Protein AF-A0A7L8S733-F1 (afdb_monomer_lite)

Secondary structure (DSSP, 8-state):
--SS----SSHHHHHHHHHHHHTHHHHHHH-TT---EEEE--GGGHHHHHHHHHHHH-TTS----EEEGGGTEEEE-

Structure (mmCIF, N/CA/C/O backbone):
data_AF-A0A7L8S733-F1
#
_entry.id   AF-A0A7L8S733-F1
#
loop_
_atom_site.group_PDB
_atom_site.id
_atom_site.type_symbol
_atom_site.label_atom_id
_atom_site.label_alt_id
_atom_site.label_comp_id
_atom_site.label_asym_id
_atom_site.label_entity_id
_atom_site.label_seq_id
_atom_site.pdbx_PDB_ins_code
_atom_site.Cartn_x
_atom_site.Cartn_y
_atom_site.Cartn_z
_atom_site.occupancy
_atom_site.B_iso_or_equiv
_atom_site.auth_seq_id
_atom_site.auth_comp_id
_atom_site.auth_asym_id
_atom_site.auth_atom_id
_atom_site.pdbx_PDB_model_num
ATOM 1 N N . MET A 1 1 ? -16.517 16.512 -3.148 1.00 51.22 1 MET A N 1
ATOM 2 C CA . MET A 1 1 ? -16.502 15.434 -2.134 1.00 51.22 1 MET A CA 1
ATOM 3 C C . MET A 1 1 ? -15.702 14.278 -2.690 1.00 51.22 1 MET A C 1
ATOM 5 O O . MET A 1 1 ? -15.844 14.002 -3.872 1.00 51.22 1 MET A O 1
ATOM 9 N N . ILE A 1 2 ? -14.877 13.632 -1.872 1.00 51.88 2 ILE A N 1
ATOM 10 C CA . ILE A 1 2 ? -14.277 12.345 -2.233 1.00 51.88 2 ILE A CA 1
ATOM 11 C C . ILE A 1 2 ? -15.217 11.276 -1.673 1.00 51.88 2 ILE A C 1
ATOM 13 O O . ILE A 1 2 ? -15.395 11.238 -0.459 1.00 51.88 2 ILE A O 1
ATOM 17 N N . LEU A 1 3 ? -15.873 10.491 -2.534 1.00 75.25 3 LEU A N 1
ATOM 18 C CA . LEU A 1 3 ? -16.813 9.448 -2.095 1.00 75.25 3 LEU A CA 1
ATOM 19 C C . LEU A 1 3 ? -16.106 8.159 -1.655 1.00 75.25 3 LEU A C 1
ATOM 21 O O . LEU A 1 3 ? -16.641 7.426 -0.832 1.00 75.25 3 LEU A O 1
ATOM 25 N N . ASP A 1 4 ? -14.892 7.915 -2.142 1.00 83.06 4 ASP A N 1
ATOM 26 C CA . ASP A 1 4 ? -14.199 6.631 -1.981 1.00 83.06 4 ASP A CA 1
ATOM 27 C C . ASP A 1 4 ? -13.279 6.590 -0.750 1.00 83.06 4 ASP A C 1
ATOM 29 O O . ASP A 1 4 ? -12.185 6.028 -0.784 1.00 83.06 4 ASP A O 1
ATOM 33 N N . ARG A 1 5 ? -13.676 7.254 0.344 1.00 82.06 5 ARG A N 1
ATOM 34 C CA . ARG A 1 5 ? -12.899 7.296 1.592 1.00 82.06 5 ARG A CA 1
ATOM 35 C C . ARG A 1 5 ? -13.778 6.989 2.790 1.00 82.06 5 ARG A C 1
ATOM 37 O O . ARG A 1 5 ? -14.883 7.510 2.907 1.00 82.06 5 ARG A O 1
ATOM 44 N N . VAL A 1 6 ? -13.231 6.208 3.716 1.00 89.25 6 VAL A N 1
ATOM 45 C CA . VAL A 1 6 ? -13.846 5.934 5.015 1.00 89.25 6 VAL A CA 1
ATOM 46 C C . VAL A 1 6 ? -12.988 6.575 6.102 1.00 89.25 6 VAL A C 1
ATOM 48 O O . VAL A 1 6 ? -11.765 6.459 6.084 1.00 89.25 6 VAL A O 1
ATOM 51 N N . VAL A 1 7 ? -13.633 7.277 7.034 1.00 91.88 7 VAL A N 1
ATOM 52 C CA . VAL A 1 7 ? -12.993 7.881 8.210 1.00 91.88 7 VAL A CA 1
ATOM 53 C C . VAL A 1 7 ? -13.566 7.212 9.448 1.00 91.88 7 VAL A C 1
ATOM 55 O O . VAL A 1 7 ? -14.788 7.111 9.576 1.00 91.88 7 VAL A O 1
ATOM 58 N N . ALA A 1 8 ? -12.694 6.759 10.349 1.00 95.62 8 ALA A N 1
ATOM 59 C CA . ALA A 1 8 ? -13.118 6.122 11.586 1.00 95.62 8 ALA A CA 1
ATOM 60 C C . ALA A 1 8 ? -13.941 7.099 12.443 1.00 95.62 8 ALA A C 1
ATOM 62 O O . ALA A 1 8 ? -13.578 8.263 12.596 1.00 95.62 8 ALA A O 1
ATOM 63 N N . GLN A 1 9 ? -15.049 6.614 12.994 1.00 96.50 9 GLN A N 1
ATOM 64 C CA . GLN A 1 9 ? -15.971 7.342 13.868 1.00 96.50 9 GLN A CA 1
ATOM 65 C C . GLN A 1 9 ? -15.808 6.935 15.343 1.00 96.50 9 GLN A C 1
ATOM 67 O O . GLN A 1 9 ? -16.495 7.464 16.214 1.00 96.50 9 GLN A O 1
ATOM 72 N N . SER A 1 10 ? -14.918 5.983 15.635 1.00 97.25 10 SER A N 1
ATO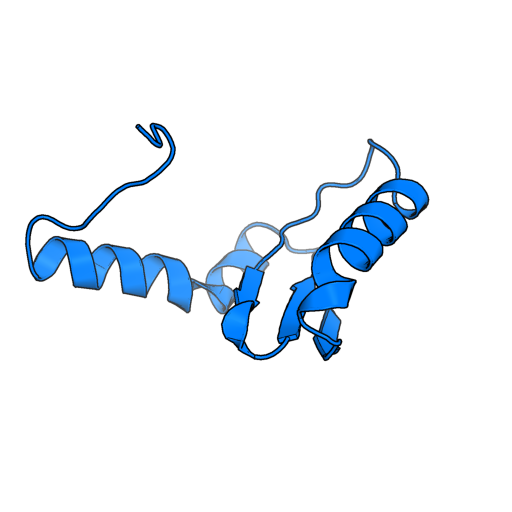M 73 C CA . SER A 1 10 ? -14.579 5.539 16.987 1.00 97.25 10 SER A CA 1
ATOM 74 C C . SER A 1 10 ? -13.153 4.992 17.043 1.00 97.25 10 SER A C 1
ATOM 76 O O . SER A 1 10 ? -12.571 4.630 16.019 1.00 97.25 10 SER A O 1
ATOM 78 N N . GLU A 1 11 ? -12.600 4.896 18.252 1.00 97.12 11 GLU A N 1
ATOM 79 C CA . GLU A 1 11 ? -11.287 4.285 18.483 1.00 97.12 11 GLU A CA 1
ATOM 80 C C . GLU A 1 11 ? -11.272 2.799 18.101 1.00 97.12 11 GLU A C 1
ATOM 82 O O . GLU A 1 11 ? -10.334 2.338 17.460 1.00 97.12 11 GLU A O 1
ATOM 87 N N . SER A 1 12 ? -12.355 2.067 18.391 1.00 97.50 12 SER A N 1
ATOM 88 C CA . SER A 1 12 ? -12.505 0.675 17.946 1.00 97.50 12 SER A CA 1
ATOM 89 C C . SER A 1 12 ? -12.408 0.565 16.425 1.00 97.50 12 SER A C 1
ATOM 91 O O . SER A 1 12 ? -11.664 -0.266 15.923 1.00 97.50 12 SER A O 1
ATOM 93 N N . GLN A 1 13 ? -13.096 1.443 15.688 1.00 96.81 13 GLN A N 1
ATOM 94 C CA . GLN A 1 13 ? -13.045 1.428 14.227 1.00 96.81 13 GLN A CA 1
ATOM 95 C C . GLN A 1 13 ? -11.660 1.823 13.694 1.00 96.81 13 GLN A C 1
ATOM 97 O O . GLN A 1 13 ? -11.219 1.297 12.675 1.00 96.81 13 GLN A O 1
ATOM 102 N N . ALA A 1 14 ? -10.959 2.735 14.373 1.00 96.62 14 ALA A N 1
ATOM 103 C CA . ALA A 1 14 ? -9.583 3.075 14.025 1.00 96.62 14 ALA A CA 1
ATOM 104 C C . ALA A 1 14 ? -8.646 1.867 14.203 1.00 96.62 14 ALA A C 1
ATOM 106 O O . ALA A 1 14 ? -7.832 1.599 13.321 1.00 96.62 14 ALA A O 1
ATOM 107 N N . ASN A 1 15 ? -8.802 1.112 15.294 1.00 96.25 15 ASN A N 1
ATOM 108 C CA . ASN A 1 15 ? -8.046 -0.117 15.536 1.00 96.25 15 ASN A CA 1
ATOM 109 C C . ASN A 1 15 ? -8.350 -1.189 14.482 1.00 96.25 15 ASN A C 1
ATOM 111 O O . ASN A 1 15 ? -7.421 -1.814 13.977 1.00 96.25 15 ASN A O 1
ATOM 115 N N . ASP A 1 16 ? -9.614 -1.348 14.083 1.00 94.75 16 ASP A N 1
ATOM 116 C CA . ASP A 1 16 ? -9.999 -2.281 13.017 1.00 94.75 16 ASP A CA 1
ATOM 117 C C . ASP A 1 16 ? -9.345 -1.911 11.674 1.00 94.75 16 ASP A C 1
ATOM 119 O O . ASP A 1 16 ? -8.846 -2.777 10.953 1.00 94.75 16 ASP A O 1
ATOM 123 N N . PHE A 1 17 ? -9.291 -0.616 11.337 1.00 94.75 17 PHE A N 1
ATOM 124 C CA . PHE A 1 17 ? -8.616 -0.148 10.121 1.00 94.75 17 PHE A CA 1
ATOM 125 C C . PHE A 1 17 ? -7.110 -0.419 10.153 1.00 94.75 17 PHE A C 1
ATOM 127 O O . PHE A 1 17 ? -6.544 -0.834 9.139 1.00 94.75 17 PHE A O 1
ATOM 134 N N . TRP A 1 18 ? -6.465 -0.230 11.306 1.00 93.44 18 TRP A N 1
ATOM 135 C CA . TRP A 1 18 ? -5.051 -0.564 11.474 1.00 93.44 18 TRP A CA 1
ATOM 136 C C . TRP A 1 18 ? -4.796 -2.066 11.384 1.00 93.44 18 TRP A C 1
ATOM 138 O O . TRP A 1 18 ? -3.903 -2.472 10.644 1.00 93.44 18 TRP A O 1
ATOM 148 N N . ALA A 1 19 ? -5.628 -2.891 12.021 1.00 92.12 19 ALA A N 1
ATOM 149 C CA . ALA A 1 19 ? -5.516 -4.345 11.939 1.00 92.12 19 ALA A CA 1
ATOM 150 C C . ALA A 1 19 ? -5.592 -4.843 10.485 1.00 92.12 19 ALA A C 1
ATOM 152 O O . ALA A 1 19 ? -4.803 -5.696 10.081 1.00 92.12 19 ALA A O 1
ATOM 153 N N . LEU A 1 20 ? -6.479 -4.263 9.666 1.00 88.88 20 LEU A N 1
ATOM 154 C CA . LEU A 1 20 ? -6.545 -4.559 8.230 1.00 88.88 20 LEU A CA 1
ATOM 155 C C . LEU A 1 20 ? -5.267 -4.149 7.486 1.00 88.88 20 LEU A C 1
ATOM 157 O O . LEU A 1 20 ? -4.779 -4.906 6.650 1.00 88.88 20 LEU A O 1
ATOM 161 N N . ARG A 1 21 ? -4.703 -2.972 7.788 1.00 88.88 21 ARG A N 1
ATOM 162 C CA . ARG A 1 21 ? -3.443 -2.505 7.182 1.00 88.88 21 ARG A CA 1
ATOM 163 C C . ARG A 1 21 ? -2.247 -3.376 7.577 1.00 88.88 21 ARG A C 1
ATOM 165 O O . ARG A 1 21 ? -1.298 -3.489 6.800 1.00 88.88 21 ARG A O 1
ATOM 172 N N . GLU A 1 22 ? -2.250 -3.948 8.773 1.00 88.75 22 GLU A N 1
ATOM 173 C CA . GLU A 1 22 ? -1.140 -4.745 9.305 1.00 88.75 22 GLU A CA 1
ATOM 174 C C . GLU A 1 22 ? -1.231 -6.236 8.955 1.00 88.75 22 GLU A C 1
ATOM 176 O O . GLU A 1 22 ? -0.232 -6.947 9.067 1.00 88.75 22 GLU A O 1
ATOM 181 N N . ALA A 1 23 ? -2.376 -6.707 8.449 1.00 84.19 23 ALA A N 1
ATOM 182 C CA . ALA A 1 23 ? -2.633 -8.101 8.076 1.00 84.19 23 ALA A CA 1
ATOM 183 C C . ALA A 1 23 ? -1.866 -8.592 6.821 1.00 84.19 23 ALA A C 1
ATOM 185 O O . ALA A 1 23 ? -2.343 -9.450 6.076 1.00 84.19 23 ALA A O 1
ATOM 186 N N . ASN A 1 24 ? -0.649 -8.097 6.584 1.00 74.94 24 ASN A N 1
ATOM 187 C CA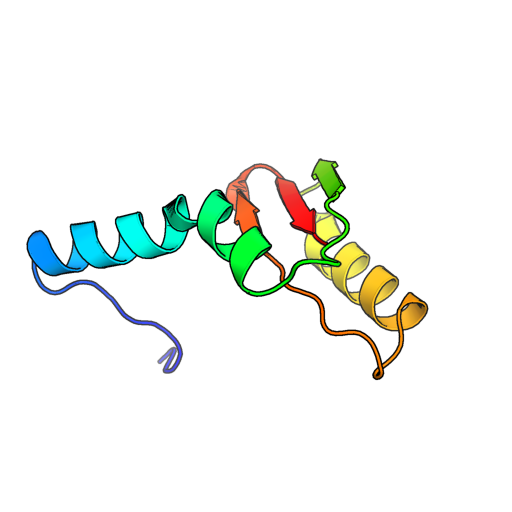 . ASN A 1 24 ? 0.184 -8.442 5.428 1.00 74.94 24 ASN A CA 1
ATOM 188 C C . ASN A 1 24 ? 0.555 -9.931 5.384 1.00 74.94 24 ASN A C 1
ATOM 190 O O . ASN A 1 24 ? 0.615 -10.525 4.312 1.00 74.94 24 ASN A O 1
ATOM 194 N N . THR A 1 25 ? 0.782 -10.565 6.537 1.00 75.19 25 THR A N 1
ATOM 195 C CA . THR A 1 25 ? 1.092 -12.003 6.605 1.00 75.19 25 THR A CA 1
ATOM 196 C C . THR A 1 25 ? -0.087 -12.873 6.184 1.00 75.19 25 THR A C 1
ATOM 198 O O . THR A 1 25 ? 0.107 -13.947 5.618 1.00 75.19 25 THR A O 1
ATOM 201 N N . GLU A 1 26 ? -1.311 -12.403 6.423 1.00 81.44 26 GLU A N 1
ATOM 202 C CA . GLU A 1 26 ? -2.529 -13.108 6.032 1.00 81.44 26 GLU A CA 1
ATOM 203 C C . GLU A 1 26 ? -2.735 -13.065 4.513 1.00 81.44 26 GLU A C 1
ATOM 205 O O . GLU A 1 26 ? -3.284 -14.014 3.957 1.00 81.44 26 GLU A O 1
ATOM 210 N N . LEU A 1 27 ? -2.217 -12.044 3.814 1.00 78.75 27 LEU A N 1
ATOM 211 C CA . LEU A 1 27 ? -2.282 -11.966 2.348 1.00 78.75 27 LEU A CA 1
ATOM 212 C C . LEU A 1 27 ? -1.654 -13.193 1.681 1.00 78.75 27 LEU A C 1
ATOM 214 O O . LEU A 1 27 ? -2.235 -13.732 0.745 1.00 78.75 27 LEU A O 1
ATOM 218 N N . PHE A 1 28 ? -0.534 -13.704 2.197 1.00 77.25 28 PHE A N 1
ATOM 219 C CA . PHE A 1 28 ? 0.116 -14.900 1.648 1.00 77.25 28 PHE A CA 1
ATOM 220 C C . PHE A 1 28 ? -0.727 -16.176 1.785 1.00 77.25 28 PHE A C 1
ATOM 222 O O . PHE A 1 28 ? -0.524 -17.126 1.031 1.00 77.25 28 PHE A O 1
ATOM 229 N N . ARG A 1 29 ? -1.694 -16.211 2.715 1.00 84.00 29 ARG A N 1
ATOM 230 C CA . ARG A 1 29 ? -2.644 -17.332 2.829 1.00 84.00 29 ARG A CA 1
ATOM 231 C C . ARG A 1 29 ? -3.686 -17.307 1.715 1.00 84.00 29 ARG A C 1
ATOM 233 O O . ARG A 1 29 ? -4.084 -18.368 1.244 1.00 84.00 29 ARG A O 1
ATOM 240 N N . TYR A 1 30 ? -4.111 -16.116 1.297 1.00 81.88 30 TYR A N 1
ATOM 241 C CA . TYR A 1 30 ? -5.097 -15.936 0.227 1.00 81.88 30 TYR A CA 1
ATOM 242 C C . TYR A 1 30 ? -4.457 -15.894 -1.168 1.00 81.88 30 TYR A C 1
ATOM 244 O O . TYR A 1 30 ? -5.079 -16.319 -2.138 1.00 81.88 30 TYR A O 1
ATOM 252 N N . PHE A 1 31 ? -3.201 -15.451 -1.262 1.00 82.19 31 PHE A N 1
ATOM 253 C CA . PHE A 1 31 ? -2.430 -15.327 -2.499 1.00 82.19 31 PHE A CA 1
ATOM 254 C C . PHE A 1 31 ? -1.117 -16.128 -2.394 1.00 82.19 31 PHE A C 1
ATOM 256 O O . PHE A 1 31 ? -0.042 -15.558 -2.219 1.00 82.19 31 PHE A O 1
ATOM 263 N N . PRO A 1 32 ? -1.164 -17.467 -2.498 1.00 77.69 32 PRO A N 1
ATOM 264 C CA . PRO A 1 32 ? 0.007 -18.321 -2.272 1.00 77.69 32 PRO A CA 1
ATOM 265 C C . PRO A 1 32 ? 1.109 -18.162 -3.331 1.00 77.69 32 PRO A C 1
ATOM 267 O O . PRO A 1 32 ? 2.255 -18.529 -3.090 1.00 77.69 32 PRO A O 1
ATOM 270 N N . THR A 1 33 ? 0.780 -17.617 -4.505 1.00 81.75 33 THR A N 1
ATOM 271 C CA . THR A 1 33 ? 1.732 -17.318 -5.589 1.00 81.75 33 THR A CA 1
ATOM 272 C C . THR A 1 33 ? 2.055 -15.827 -5.682 1.00 81.75 33 THR A C 1
ATOM 274 O O . THR A 1 33 ? 2.421 -15.343 -6.752 1.00 81.75 33 THR A O 1
ATOM 277 N N . LEU A 1 34 ? 1.875 -15.081 -4.589 1.00 78.44 34 LEU A N 1
ATOM 278 C CA . LEU A 1 34 ? 2.253 -13.676 -4.515 1.00 78.44 34 LEU A CA 1
ATOM 279 C C . LEU A 1 34 ? 3.782 -13.570 -4.565 1.00 78.44 34 LEU A C 1
ATOM 281 O O . LEU A 1 34 ? 4.481 -13.978 -3.637 1.00 78.44 34 LEU A O 1
ATOM 285 N N . HIS A 1 35 ? 4.304 -13.035 -5.661 1.00 80.19 35 HIS A N 1
ATOM 286 C CA . HIS A 1 35 ? 5.667 -12.515 -5.683 1.00 80.19 35 HIS A CA 1
ATOM 287 C C . HIS A 1 35 ? 5.654 -11.190 -4.924 1.00 80.19 35 HIS A C 1
ATOM 289 O O . HIS A 1 35 ? 4.633 -10.532 -4.929 1.00 80.19 35 HIS A O 1
ATOM 295 N N . GLY A 1 36 ? 6.699 -10.840 -4.180 1.00 79.94 36 GLY A N 1
ATOM 296 C CA . GLY A 1 36 ? 6.717 -9.615 -3.379 1.00 79.94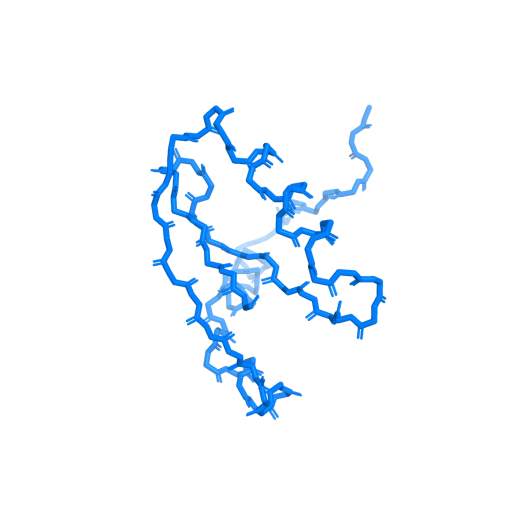 36 GLY A CA 1
ATOM 297 C C . GLY A 1 36 ? 7.965 -8.808 -3.689 1.00 79.94 36 GLY A C 1
ATOM 298 O O . GLY A 1 36 ? 9.071 -9.345 -3.639 1.00 79.94 36 GLY A O 1
ATOM 299 N N . PHE A 1 37 ? 7.781 -7.533 -3.998 1.00 82.69 37 PHE A N 1
ATOM 300 C CA . PHE A 1 37 ? 8.824 -6.563 -4.289 1.00 82.69 37 PHE A CA 1
ATOM 301 C C . PHE A 1 37 ? 8.680 -5.378 -3.335 1.00 82.69 37 PHE A C 1
ATOM 303 O O . PHE A 1 37 ? 7.611 -4.778 -3.223 1.00 82.69 37 PHE A O 1
ATOM 310 N N . ASP A 1 38 ? 9.772 -5.044 -2.656 1.00 86.12 38 ASP A N 1
ATOM 311 C CA . ASP A 1 38 ? 9.885 -3.882 -1.777 1.00 86.12 38 ASP A CA 1
ATOM 312 C C . ASP A 1 38 ? 10.850 -2.896 -2.439 1.00 86.12 38 ASP A C 1
ATOM 314 O O . ASP A 1 38 ? 12.037 -3.197 -2.600 1.00 86.12 38 ASP A O 1
ATOM 318 N N . ILE A 1 39 ? 10.320 -1.779 -2.941 1.00 84.38 39 ILE A N 1
ATOM 319 C CA . ILE A 1 39 ? 11.068 -0.833 -3.773 1.00 84.38 39 ILE A CA 1
ATOM 320 C C . ILE A 1 39 ? 10.860 0.603 -3.297 1.00 84.38 39 ILE A C 1
ATOM 322 O O . ILE A 1 39 ? 9.758 1.027 -2.952 1.00 84.38 39 ILE A O 1
ATOM 326 N N . SER A 1 40 ? 11.938 1.382 -3.332 1.00 87.12 40 SER A N 1
ATOM 327 C CA . SER A 1 40 ? 11.920 2.808 -3.006 1.00 87.12 40 SER A CA 1
ATOM 328 C C . SER A 1 40 ? 12.139 3.641 -4.260 1.00 87.12 40 SER A C 1
ATOM 330 O O . SER A 1 40 ? 13.073 3.394 -5.024 1.00 87.12 40 SER A O 1
ATOM 332 N N . ILE A 1 41 ? 11.291 4.644 -4.454 1.00 85.75 41 ILE A N 1
ATOM 333 C CA . ILE A 1 41 ? 11.343 5.575 -5.584 1.00 85.75 41 ILE A CA 1
ATOM 334 C C . ILE A 1 41 ? 11.000 6.995 -5.129 1.00 85.75 41 ILE A C 1
ATOM 336 O O . ILE A 1 41 ? 10.452 7.198 -4.046 1.00 85.75 41 ILE A O 1
ATOM 340 N N . GLY A 1 42 ? 11.297 8.000 -5.958 1.00 90.19 42 GLY A N 1
ATOM 341 C CA . GLY A 1 42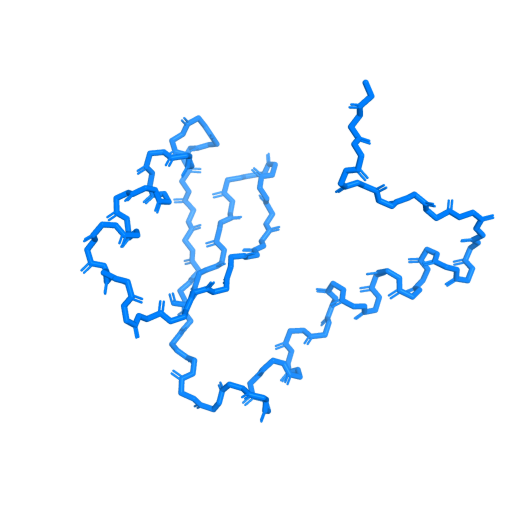 ? 10.821 9.354 -5.698 1.00 90.19 42 GLY A CA 1
ATOM 342 C C . GLY A 1 42 ? 9.291 9.391 -5.664 1.00 90.19 42 GLY A C 1
ATOM 343 O O . GLY A 1 42 ? 8.642 8.884 -6.574 1.00 90.19 42 GLY A O 1
ATOM 344 N N . VAL A 1 43 ? 8.696 10.032 -4.650 1.00 87.12 43 VAL A N 1
ATOM 345 C CA . VAL A 1 43 ? 7.225 10.137 -4.507 1.00 87.12 43 VAL A CA 1
ATOM 346 C C . VAL A 1 43 ? 6.565 10.727 -5.763 1.00 87.12 43 VAL A C 1
ATOM 348 O O . VAL A 1 43 ? 5.474 10.315 -6.152 1.00 87.12 43 VAL A O 1
ATOM 351 N N . SER A 1 44 ? 7.240 11.664 -6.438 1.00 90.62 44 SER A N 1
ATOM 352 C CA . SER A 1 44 ? 6.785 12.253 -7.706 1.00 90.62 44 SER A CA 1
ATOM 353 C C . SER A 1 44 ? 6.781 11.273 -8.884 1.00 90.62 44 SER A C 1
ATOM 355 O O . SER A 1 44 ? 6.122 11.525 -9.887 1.00 90.62 44 SER A O 1
ATOM 357 N N . GLU A 1 45 ? 7.528 10.177 -8.788 1.00 89.06 45 GLU A N 1
ATOM 358 C CA . GLU A 1 45 ? 7.690 9.169 -9.837 1.00 89.06 45 GLU A CA 1
ATOM 359 C C . GLU A 1 45 ? 6.753 7.970 -9.642 1.00 89.06 45 GLU A C 1
ATOM 361 O O . GLU A 1 45 ? 6.620 7.144 -10.549 1.00 89.06 45 GLU A O 1
ATOM 366 N N . THR A 1 46 ? 6.056 7.889 -8.501 1.00 87.69 46 THR A N 1
ATOM 367 C CA . THR A 1 46 ? 5.202 6.746 -8.156 1.00 87.69 46 THR A CA 1
ATOM 368 C C . THR A 1 46 ? 4.142 6.469 -9.200 1.00 87.69 46 THR A C 1
ATOM 370 O O . THR A 1 46 ? 4.026 5.339 -9.663 1.00 87.69 46 THR A O 1
ATOM 373 N N . GLU A 1 47 ? 3.405 7.483 -9.649 1.00 87.88 47 GLU A N 1
ATOM 374 C CA . GLU A 1 47 ? 2.367 7.268 -10.658 1.00 87.88 47 GLU A CA 1
ATOM 375 C C . GLU A 1 47 ? 2.939 6.707 -11.972 1.00 87.88 47 GLU A C 1
ATOM 377 O O . GLU A 1 47 ? 2.381 5.772 -12.555 1.00 87.88 47 GLU A O 1
ATOM 382 N N . THR A 1 48 ? 4.079 7.238 -12.419 1.00 90.94 48 THR A N 1
ATOM 383 C CA . THR A 1 48 ? 4.761 6.790 -13.639 1.00 90.94 48 THR A CA 1
ATOM 384 C C . THR A 1 48 ? 5.203 5.335 -13.524 1.00 90.94 48 THR A C 1
ATOM 386 O O . THR A 1 48 ? 4.993 4.548 -14.454 1.00 90.94 48 THR A O 1
ATOM 389 N N . LEU A 1 49 ? 5.763 4.948 -12.375 1.00 87.12 49 LEU A N 1
ATOM 390 C CA . LEU A 1 49 ? 6.165 3.571 -12.122 1.00 87.12 49 LEU A CA 1
ATOM 391 C C . LEU A 1 49 ? 4.959 2.621 -12.152 1.00 87.12 49 LEU A C 1
ATOM 393 O O . LEU A 1 49 ? 4.991 1.625 -12.876 1.00 87.12 49 LEU A O 1
ATOM 397 N N . LEU A 1 50 ? 3.886 2.946 -11.422 1.00 86.50 50 LEU A N 1
ATOM 398 C CA . LEU A 1 50 ? 2.677 2.116 -11.346 1.00 86.50 50 LEU A CA 1
ATOM 399 C C . LEU A 1 50 ? 2.077 1.858 -12.735 1.00 86.50 50 LEU A C 1
ATOM 401 O O . LEU A 1 50 ? 1.717 0.726 -13.070 1.00 86.50 50 LEU A O 1
ATOM 405 N N . ARG A 1 51 ? 2.014 2.897 -13.578 1.00 88.38 51 ARG A N 1
ATOM 406 C CA . ARG A 1 51 ? 1.537 2.788 -14.967 1.00 88.38 51 ARG A CA 1
ATOM 407 C C . ARG A 1 51 ? 2.455 1.914 -15.819 1.00 88.38 51 ARG A C 1
ATOM 409 O O . ARG A 1 51 ? 1.966 1.082 -16.583 1.00 88.38 51 ARG A O 1
ATOM 416 N N . THR A 1 52 ? 3.767 2.074 -15.662 1.00 89.31 52 THR A N 1
ATOM 417 C CA . THR A 1 52 ? 4.771 1.287 -16.390 1.00 89.31 52 THR A CA 1
ATOM 418 C C . THR A 1 52 ? 4.649 -0.194 -16.046 1.00 89.31 52 THR A C 1
ATOM 420 O O . THR A 1 52 ? 4.483 -1.014 -16.950 1.00 89.31 52 THR A O 1
ATOM 423 N N . ILE A 1 53 ? 4.622 -0.541 -14.757 1.00 86.50 53 ILE A N 1
ATOM 424 C CA . ILE A 1 53 ? 4.468 -1.930 -14.301 1.00 86.50 53 ILE A CA 1
ATOM 425 C C . ILE A 1 53 ? 3.142 -2.515 -14.801 1.00 86.50 53 ILE A C 1
ATOM 427 O O . ILE A 1 53 ? 3.134 -3.598 -15.384 1.00 86.50 53 ILE A O 1
ATOM 431 N N . SER A 1 54 ? 2.039 -1.772 -14.671 1.00 85.88 54 SER A N 1
ATOM 432 C CA . SER A 1 54 ? 0.722 -2.218 -15.148 1.00 85.88 54 SER A CA 1
ATOM 433 C C . SER A 1 54 ? 0.718 -2.526 -16.652 1.00 85.88 54 SER A C 1
ATOM 435 O O . SER A 1 54 ? 0.129 -3.517 -17.083 1.00 85.88 54 SER A O 1
ATOM 437 N N . SER A 1 55 ? 1.414 -1.718 -17.462 1.00 88.06 55 SER A N 1
ATOM 438 C CA . SER A 1 55 ? 1.532 -1.953 -18.908 1.00 88.06 55 SER A CA 1
ATOM 439 C C . SER A 1 55 ? 2.351 -3.200 -19.259 1.00 88.06 55 SER A C 1
ATOM 441 O O . SER A 1 55 ? 2.029 -3.884 -20.229 1.00 88.06 55 SER A O 1
ATOM 443 N N . VAL A 1 56 ? 3.373 -3.523 -18.458 1.00 87.50 56 VAL A N 1
ATOM 444 C CA . VAL A 1 56 ? 4.248 -4.686 -18.665 1.00 87.50 56 VAL A CA 1
ATOM 445 C C . VAL A 1 56 ? 3.565 -5.979 -18.217 1.00 87.50 56 VAL A C 1
ATOM 447 O O . VAL A 1 56 ? 3.655 -6.994 -18.906 1.00 87.50 56 VAL A O 1
ATOM 450 N N . LEU A 1 57 ? 2.874 -5.955 -17.072 1.00 84.31 57 LEU A N 1
ATOM 451 C CA . LEU A 1 57 ? 2.189 -7.128 -16.519 1.00 84.31 57 LEU A CA 1
ATOM 452 C C . LEU A 1 57 ? 0.956 -7.532 -17.345 1.00 84.31 57 LEU A C 1
ATOM 454 O O . LEU A 1 57 ? 0.634 -8.722 -17.424 1.00 84.31 57 LEU A O 1
ATOM 458 N N . GLY A 1 58 ? 0.305 -6.561 -17.992 1.00 80.06 58 GLY A N 1
ATOM 459 C CA . GLY A 1 58 ? -0.887 -6.776 -18.806 1.00 80.06 58 GLY A CA 1
ATOM 460 C C . GLY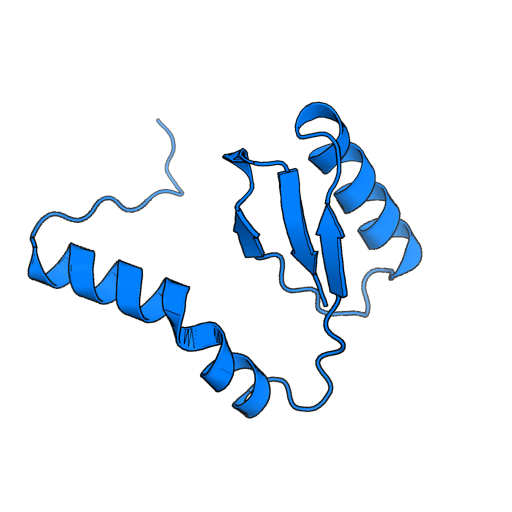 A 1 58 ? -2.138 -7.128 -17.981 1.00 80.06 58 GLY A C 1
ATOM 461 O O . GLY A 1 58 ? -2.065 -7.405 -16.787 1.00 80.06 58 GLY A O 1
ATOM 462 N N . PRO A 1 59 ? -3.326 -7.171 -18.608 1.00 76.31 59 PRO A N 1
ATOM 463 C CA . PRO A 1 59 ? -4.617 -7.248 -17.909 1.00 76.31 59 PRO A CA 1
ATOM 464 C C . PRO A 1 59 ? -4.932 -8.611 -17.268 1.00 76.31 59 PRO A C 1
ATOM 466 O O . PRO A 1 59 ? -5.986 -8.772 -16.664 1.00 76.31 59 PRO A O 1
ATOM 469 N N . LYS A 1 60 ? -4.068 -9.620 -17.443 1.00 72.62 60 LYS A N 1
ATOM 470 C CA . LYS A 1 60 ? -4.286 -10.990 -16.943 1.00 72.62 60 LYS A CA 1
ATOM 471 C C . LYS A 1 60 ? -3.651 -11.257 -15.578 1.00 72.62 60 LYS A C 1
ATOM 473 O O . LYS A 1 60 ? -3.757 -12.380 -15.091 1.00 72.62 60 LYS A O 1
ATOM 478 N N . ARG A 1 61 ? -2.951 -10.283 -14.995 1.00 71.38 61 ARG A N 1
ATOM 479 C CA . ARG A 1 61 ? -2.316 -10.424 -13.684 1.00 71.38 61 ARG A CA 1
ATOM 480 C C . ARG A 1 61 ? -3.035 -9.550 -12.672 1.00 71.38 61 ARG A C 1
ATOM 482 O O . ARG A 1 61 ? -3.285 -8.377 -12.930 1.00 71.38 61 ARG A O 1
ATOM 489 N N . GLU A 1 62 ? -3.364 -10.145 -11.536 1.00 75.88 62 GLU A N 1
ATOM 490 C CA . GLU A 1 62 ? -3.846 -9.412 -10.373 1.00 75.88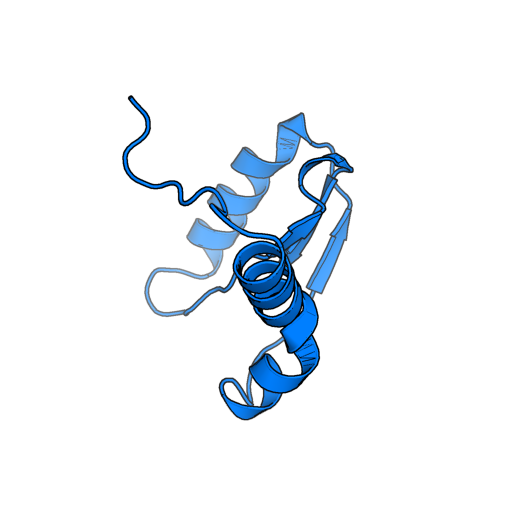 62 GLU A CA 1
ATOM 491 C C . GLU A 1 62 ? -2.638 -8.816 -9.646 1.00 75.88 62 GLU A C 1
ATOM 493 O O . GLU A 1 62 ? -1.668 -9.521 -9.369 1.00 75.88 62 GLU A O 1
ATOM 498 N N . THR A 1 63 ? -2.684 -7.514 -9.363 1.00 78.69 63 THR A N 1
ATOM 499 C CA . THR A 1 63 ? -1.615 -6.793 -8.660 1.00 78.69 63 THR A CA 1
ATOM 500 C C . THR A 1 63 ? -2.204 -6.075 -7.451 1.00 78.69 63 THR A C 1
ATOM 502 O O . THR A 1 63 ? -3.199 -5.360 -7.576 1.00 78.69 63 THR A O 1
ATOM 505 N N . LEU A 1 64 ? -1.586 -6.253 -6.283 1.00 81.06 64 LEU A N 1
ATOM 506 C CA . LEU A 1 64 ? -1.982 -5.614 -5.025 1.00 81.06 64 LEU A CA 1
ATOM 507 C C . LEU A 1 64 ? -0.992 -4.518 -4.634 1.00 81.06 64 LEU A C 1
ATOM 509 O O . LEU A 1 64 ? 0.112 -4.806 -4.209 1.00 81.06 64 LEU A O 1
ATOM 513 N N . TRP A 1 65 ? -1.385 -3.255 -4.694 1.00 82.19 65 TRP A N 1
ATOM 514 C CA . TRP A 1 65 ? -0.484 -2.155 -4.344 1.00 82.19 65 TRP A CA 1
ATOM 515 C C . TRP A 1 65 ? -0.696 -1.707 -2.900 1.00 82.19 65 TRP A C 1
ATOM 517 O O . TRP A 1 65 ? -1.798 -1.293 -2.536 1.00 82.19 65 TRP A O 1
ATOM 527 N N . PHE A 1 66 ? 0.352 -1.747 -2.080 1.00 82.81 66 PHE A N 1
ATOM 528 C CA . PHE A 1 66 ? 0.331 -1.226 -0.712 1.00 82.81 66 PHE A CA 1
ATOM 529 C C . PHE A 1 66 ? 1.716 -0.702 -0.318 1.00 82.81 66 PHE A C 1
ATOM 531 O O . PHE A 1 66 ? 2.685 -0.875 -1.042 1.00 82.81 66 PHE A O 1
ATOM 538 N N . GLY A 1 67 ? 1.829 0.020 0.792 1.00 83.62 67 GLY A N 1
ATOM 539 C CA . GLY A 1 67 ? 3.119 0.559 1.230 1.00 83.62 67 GLY A CA 1
ATOM 540 C C . GLY A 1 67 ? 2.996 1.918 1.895 1.00 83.62 67 GLY A C 1
ATOM 541 O O . GLY A 1 67 ? 1.911 2.323 2.327 1.00 83.62 67 GLY A O 1
ATOM 542 N N . HIS A 1 68 ? 4.122 2.610 1.992 1.00 84.81 68 HIS A N 1
ATOM 543 C CA . HIS A 1 68 ? 4.238 3.913 2.629 1.00 84.81 68 HIS A CA 1
ATOM 544 C C . HIS A 1 68 ? 4.387 4.986 1.547 1.00 84.81 68 HIS A C 1
ATOM 546 O O . HIS A 1 68 ? 5.440 5.557 1.317 1.00 84.81 68 HIS A O 1
ATOM 552 N N . LEU A 1 69 ? 3.286 5.299 0.860 1.00 81.69 69 LEU A N 1
ATOM 553 C CA . LEU A 1 69 ? 3.321 6.224 -0.281 1.00 81.69 69 LEU A CA 1
ATOM 554 C C . LEU A 1 69 ? 3.975 7.586 0.041 1.00 81.69 69 LEU A C 1
ATOM 556 O O . LEU A 1 69 ? 4.585 8.195 -0.831 1.00 81.69 69 LEU A O 1
ATOM 560 N N . GLY A 1 70 ? 3.849 8.059 1.286 1.00 79.12 70 GLY A N 1
ATOM 561 C CA . GLY A 1 70 ? 4.389 9.347 1.729 1.00 79.12 70 GLY A CA 1
ATOM 562 C C . GLY A 1 70 ? 5.916 9.421 1.834 1.00 79.12 70 GLY A C 1
ATOM 563 O O . GLY A 1 70 ? 6.447 10.527 1.800 1.00 79.12 70 GLY A O 1
ATOM 564 N N . ASP A 1 71 ? 6.614 8.289 1.938 1.00 83.12 71 ASP A N 1
ATOM 565 C CA . ASP A 1 71 ? 8.084 8.230 1.987 1.00 83.12 71 ASP A CA 1
ATOM 566 C C . ASP A 1 71 ? 8.709 7.640 0.709 1.00 83.12 71 ASP A C 1
ATOM 568 O O . ASP A 1 71 ? 9.931 7.562 0.594 1.00 83.12 71 ASP A O 1
ATOM 572 N N . GLY A 1 72 ? 7.877 7.297 -0.281 1.00 77.38 72 GLY A N 1
ATOM 573 C CA . GLY A 1 72 ? 8.321 6.739 -1.556 1.00 77.38 72 GLY A CA 1
ATOM 574 C C . GLY A 1 72 ? 8.501 5.222 -1.544 1.00 77.38 72 GLY A C 1
ATOM 575 O O . GLY A 1 72 ? 8.935 4.666 -2.556 1.00 77.38 72 GLY A O 1
ATOM 576 N N . ASN A 1 73 ? 8.153 4.537 -0.448 1.00 80.06 73 ASN A N 1
ATOM 577 C CA . ASN A 1 73 ? 8.129 3.082 -0.420 1.00 80.06 73 ASN A CA 1
ATOM 578 C C . ASN A 1 73 ? 6.822 2.529 -1.015 1.00 80.06 73 ASN A C 1
ATOM 580 O O . ASN A 1 73 ? 5.720 2.748 -0.492 1.00 80.06 73 ASN A O 1
ATOM 584 N N . CYS A 1 74 ? 6.962 1.762 -2.094 1.00 74.81 74 CYS A N 1
ATOM 585 C CA . CYS A 1 74 ? 5.888 0.995 -2.696 1.00 74.81 74 CYS A CA 1
ATOM 586 C C . CYS A 1 74 ? 6.195 -0.500 -2.573 1.00 74.81 74 CYS A C 1
ATOM 588 O O . CYS A 1 74 ? 7.176 -0.997 -3.121 1.00 74.81 74 CYS A O 1
ATOM 590 N N . THR A 1 75 ? 5.311 -1.223 -1.892 1.00 71.81 75 THR A N 1
ATOM 591 C CA . THR A 1 75 ? 5.307 -2.681 -1.876 1.00 71.81 75 THR A CA 1
ATOM 592 C C . THR A 1 75 ? 4.332 -3.169 -2.945 1.00 71.81 75 THR A C 1
ATOM 594 O O . THR A 1 75 ? 3.128 -2.897 -2.918 1.00 71.81 75 THR A O 1
ATOM 597 N N . CYS A 1 76 ? 4.874 -3.871 -3.929 1.00 63.75 76 CYS A N 1
ATOM 598 C CA . CYS A 1 76 ? 4.138 -4.409 -5.066 1.00 63.75 76 CYS A CA 1
ATOM 599 C C . CYS A 1 76 ? 4.345 -5.918 -5.125 1.00 63.75 76 CYS A C 1
ATOM 601 O O . CYS A 1 76 ? 5.449 -6.372 -4.835 1.00 63.75 76 CYS A O 1
ATOM 603 N N . PRO A 1 77 ? 3.356 -6.705 -5.553 1.00 55.78 77 PRO A N 1
ATOM 604 C CA . PRO A 1 77 ? 3.586 -8.044 -6.036 1.00 55.78 77 PRO A CA 1
ATOM 605 C C . PRO A 1 77 ? 3.899 -8.143 -7.524 1.00 55.78 77 PRO A C 1
ATOM 607 O O . PRO A 1 77 ? 3.462 -7.263 -8.297 1.00 55.78 77 PRO A O 1
#

Foldseek 3Di:
DPPPDDDDPDPVSVVVVVCVLPCPVVVCVVVVPDDKDKDADDLVCVVVVVVVVDVVVDPPDDKDWDDDSVRRIIMID

pLDDT: mean 83.48, std 9.31, range [51.22, 97.5]

Sequence (77 aa):
MILDRVVAQSESQANDFWALREANTELFRYFPTLHGFDISIGVSETETLLRTISSVLGPKRETLWFGHLGDGNCTCP

Radius of gyration: 14.78 Å; chains: 1; bounding box: 29×34×37 Å